Protein AF-A0A5E4GBH4-F1 (afdb_monomer_lite)

Secondary structure (DSSP, 8-state):
----PPP-PPPHHHHHHHTT------SSHHHHTT-HHHHHHHHHHHHHHHHHT----

Organism: Prunus dulcis (NCBI:txid3755)

Foldseek 3Di:
DDDPPDDDDDDPVNVCVVVVVPPPDDPDPVRLVVDPVSVVVVVVVVVVCVVVVVDDD

Radius of gyration: 20.77 Å; chains: 1; bounding box: 32×45×57 Å

Structure (mmCIF, N/CA/C/O backbone):
data_AF-A0A5E4GBH4-F1
#
_entry.id   AF-A0A5E4GBH4-F1
#
loop_
_atom_site.group_PDB
_atom_site.id
_atom_site.type_symbol
_atom_site.label_atom_id
_atom_site.label_alt_id
_atom_site.label_comp_id
_atom_site.label_asym_id
_atom_site.label_entity_id
_atom_site.label_seq_id
_atom_site.pdbx_PDB_ins_code
_atom_site.Cartn_x
_atom_site.Cartn_y
_atom_site.Cartn_z
_atom_site.occupancy
_atom_site.B_iso_or_equiv
_atom_site.auth_seq_id
_atom_site.auth_comp_id
_atom_site.auth_asym_id
_atom_site.auth_atom_id
_atom_site.pdbx_PDB_model_num
ATOM 1 N N . ASP A 1 1 ? 14.659 -35.775 -33.400 1.00 71.19 1 ASP A N 1
ATOM 2 C CA . ASP A 1 1 ? 15.604 -34.649 -33.466 1.00 71.19 1 ASP A CA 1
ATOM 3 C C . ASP A 1 1 ? 15.395 -33.708 -32.302 1.00 71.19 1 ASP A C 1
ATOM 5 O O . ASP A 1 1 ? 14.259 -33.356 -32.011 1.00 71.19 1 ASP A O 1
ATOM 9 N N . VAL A 1 2 ? 16.473 -33.393 -31.586 1.00 78.06 2 VAL A N 1
ATOM 10 C CA . VAL A 1 2 ? 16.469 -32.396 -30.510 1.00 78.06 2 VAL A CA 1
ATOM 11 C C . VAL A 1 2 ? 16.638 -31.032 -31.167 1.00 78.06 2 VAL A C 1
ATOM 13 O O . VAL A 1 2 ? 17.558 -30.842 -31.957 1.00 78.06 2 VAL A O 1
ATOM 16 N N . ASP A 1 3 ? 15.731 -30.103 -30.881 1.00 79.12 3 ASP A N 1
ATOM 17 C CA . ASP A 1 3 ? 15.819 -28.742 -31.403 1.00 79.12 3 ASP A CA 1
ATOM 18 C C . ASP A 1 3 ? 16.999 -28.006 -30.749 1.00 79.12 3 ASP A C 1
ATOM 20 O O . ASP A 1 3 ? 17.049 -27.834 -29.530 1.00 79.12 3 ASP A O 1
ATOM 24 N N . HIS A 1 4 ? 17.968 -27.606 -31.573 1.00 82.19 4 HIS A N 1
ATOM 25 C CA . HIS A 1 4 ? 19.172 -26.881 -31.163 1.00 82.19 4 HIS A CA 1
ATOM 26 C C . HIS A 1 4 ? 19.035 -25.360 -31.313 1.00 82.19 4 HIS A C 1
ATOM 28 O O . HIS A 1 4 ? 20.031 -24.642 -31.204 1.00 82.19 4 HIS A O 1
ATOM 34 N N . THR A 1 5 ? 17.830 -24.849 -31.578 1.00 83.38 5 THR A N 1
ATOM 35 C CA . THR A 1 5 ? 17.588 -23.409 -31.677 1.00 83.38 5 THR A CA 1
ATOM 36 C C . THR A 1 5 ? 17.945 -22.730 -30.349 1.00 83.38 5 THR A C 1
ATOM 38 O O . THR A 1 5 ? 17.372 -23.076 -29.313 1.00 83.38 5 THR A O 1
ATOM 41 N N . PRO A 1 6 ? 18.877 -21.756 -30.333 1.00 76.69 6 PRO A N 1
ATOM 42 C CA . PRO A 1 6 ? 19.234 -21.053 -29.110 1.00 76.69 6 PRO A CA 1
ATOM 43 C C . PRO A 1 6 ? 18.013 -20.341 -28.529 1.00 76.69 6 PRO A C 1
ATOM 45 O O . PRO A 1 6 ? 17.398 -19.493 -29.183 1.00 76.69 6 PRO A O 1
ATOM 48 N N . LEU A 1 7 ? 17.667 -20.673 -27.286 1.00 75.94 7 LEU A N 1
ATOM 49 C CA . LEU A 1 7 ? 16.618 -19.968 -26.564 1.00 75.94 7 LEU A CA 1
ATOM 50 C C . LEU A 1 7 ? 17.059 -18.516 -26.363 1.00 75.94 7 LEU A C 1
ATOM 52 O O . LEU A 1 7 ? 18.137 -18.240 -25.833 1.00 75.94 7 LEU A O 1
ATOM 56 N N . LYS A 1 8 ? 16.225 -17.567 -26.797 1.00 79.88 8 LYS A N 1
ATOM 57 C CA . LYS A 1 8 ? 16.433 -16.152 -26.486 1.00 79.88 8 LYS A CA 1
ATOM 58 C C . LYS A 1 8 ? 16.153 -15.950 -24.999 1.00 79.88 8 LYS A C 1
ATOM 60 O O . LYS A 1 8 ? 14.995 -15.953 -24.583 1.00 79.88 8 LYS A O 1
ATOM 65 N N . TYR A 1 9 ? 17.203 -15.786 -24.206 1.00 80.50 9 TYR A N 1
ATOM 66 C CA . TYR A 1 9 ? 17.071 -15.422 -22.800 1.00 80.50 9 TYR A CA 1
ATOM 67 C C . TYR A 1 9 ? 16.726 -13.938 -22.695 1.00 80.50 9 TYR A C 1
ATOM 69 O O . TYR A 1 9 ? 17.394 -13.095 -23.292 1.00 80.50 9 TYR A O 1
ATOM 77 N N . LYS A 1 10 ? 15.661 -13.628 -21.954 1.00 81.12 10 LYS A N 1
ATOM 78 C CA . LYS A 1 10 ? 15.371 -12.255 -21.531 1.00 81.12 10 LYS A CA 1
ATOM 79 C C . LYS A 1 10 ? 16.301 -11.897 -20.384 1.00 81.12 10 LYS A C 1
ATOM 81 O O . LYS A 1 10 ? 16.649 -12.768 -19.583 1.00 81.12 10 LYS A O 1
ATOM 86 N N . SER A 1 11 ? 16.683 -10.630 -20.291 1.00 85.19 11 SER A N 1
ATOM 87 C CA . SER A 1 11 ? 17.433 -10.183 -19.122 1.00 85.19 11 SER A CA 1
ATOM 88 C C . SER A 1 11 ? 16.540 -10.227 -17.880 1.00 85.19 11 SER A C 1
ATOM 90 O O . SER A 1 11 ? 15.320 -10.073 -17.958 1.00 85.19 11 SER A O 1
ATOM 92 N N . ILE A 1 12 ? 17.153 -10.417 -16.713 1.00 80.50 12 ILE A N 1
ATOM 93 C CA . ILE A 1 12 ? 16.438 -10.345 -15.434 1.00 80.50 12 ILE A CA 1
ATOM 94 C C . ILE A 1 12 ? 15.769 -8.968 -15.260 1.00 80.50 12 ILE A C 1
ATOM 96 O O . ILE A 1 12 ? 14.641 -8.898 -14.782 1.00 80.50 12 ILE A O 1
ATOM 100 N N . ALA A 1 13 ? 16.404 -7.892 -15.736 1.00 79.81 13 ALA A N 1
ATOM 101 C CA . ALA A 1 13 ? 15.827 -6.549 -15.725 1.00 79.81 13 ALA A CA 1
ATOM 102 C C . ALA A 1 13 ? 14.540 -6.453 -16.568 1.00 79.81 13 ALA A C 1
ATOM 104 O O . ALA A 1 13 ? 13.526 -5.970 -16.077 1.00 79.81 13 ALA A O 1
ATOM 105 N N . GLU A 1 14 ? 14.542 -6.994 -17.794 1.00 80.75 14 GLU A N 1
ATOM 106 C CA . GLU A 1 14 ? 13.346 -7.042 -18.658 1.00 80.75 14 GLU A CA 1
ATOM 107 C C . GLU A 1 14 ? 12.206 -7.866 -18.042 1.00 80.75 14 GLU A C 1
ATOM 109 O O . GLU A 1 14 ? 11.033 -7.635 -18.342 1.00 80.75 14 GLU A O 1
ATOM 114 N N . ILE A 1 15 ? 12.536 -8.873 -17.228 1.00 82.31 15 ILE A N 1
ATOM 115 C CA . ILE A 1 15 ? 11.550 -9.675 -16.500 1.00 82.31 15 ILE A CA 1
ATOM 116 C C . ILE A 1 15 ? 10.960 -8.852 -15.353 1.00 82.31 15 ILE A C 1
ATOM 118 O O . ILE A 1 15 ? 9.739 -8.779 -15.244 1.00 82.31 15 ILE A O 1
ATOM 122 N N . TYR A 1 16 ? 11.793 -8.194 -14.541 1.00 76.81 16 TYR A N 1
ATOM 123 C CA . TYR A 1 16 ? 11.323 -7.370 -13.424 1.00 76.81 16 TYR A CA 1
ATOM 124 C C . TYR A 1 16 ? 10.453 -6.195 -13.870 1.00 76.81 16 TYR A C 1
ATOM 126 O O . TYR A 1 16 ? 9.402 -5.965 -13.271 1.00 76.81 16 TYR A O 1
ATOM 134 N N . GLU A 1 17 ? 10.839 -5.521 -14.955 1.00 75.00 17 GLU A N 1
ATOM 135 C CA . GLU A 1 17 ? 10.063 -4.432 -15.550 1.00 75.00 17 GLU A CA 1
ATOM 136 C C . GLU A 1 17 ? 8.682 -4.921 -16.014 1.00 75.00 17 GLU A C 1
ATOM 138 O O . GLU A 1 17 ? 7.661 -4.318 -15.692 1.00 75.00 17 GLU A O 1
ATOM 143 N N . LYS A 1 18 ? 8.615 -6.070 -16.703 1.00 75.94 18 LYS A N 1
ATOM 144 C CA . LYS A 1 18 ? 7.342 -6.641 -17.182 1.00 75.94 18 LYS A CA 1
ATOM 145 C C . LYS A 1 18 ? 6.465 -7.207 -16.077 1.00 75.94 18 LYS A C 1
ATOM 147 O O . LYS A 1 18 ? 5.247 -7.234 -16.227 1.00 75.94 18 LYS A O 1
ATOM 152 N N . CYS A 1 19 ? 7.069 -7.701 -15.005 1.00 68.25 19 CYS A N 1
ATOM 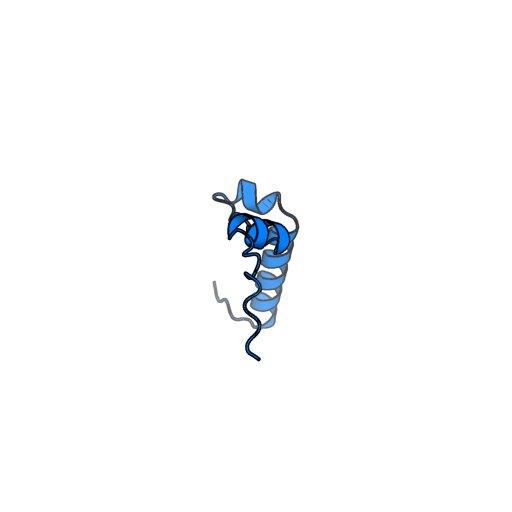153 C CA . CYS A 1 19 ? 6.337 -8.253 -13.876 1.00 68.25 19 CYS A CA 1
ATOM 154 C C . CYS A 1 19 ? 5.850 -7.179 -12.899 1.00 68.25 19 CYS A C 1
ATOM 156 O O . CYS A 1 19 ? 5.212 -7.545 -11.917 1.00 68.25 19 CYS A O 1
ATOM 158 N N . ASN A 1 20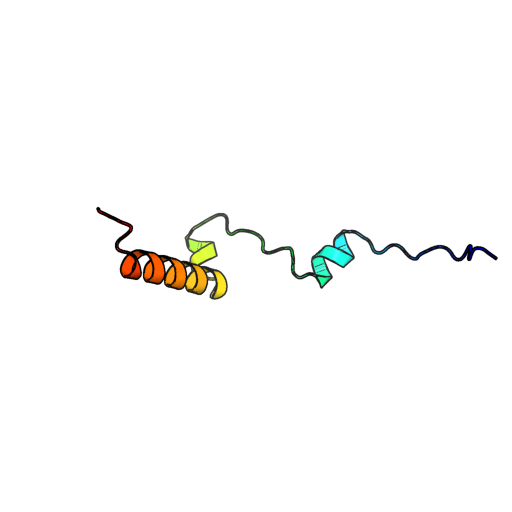 ? 6.155 -5.892 -13.136 1.00 62.44 20 ASN A N 1
ATOM 159 C CA . ASN A 1 20 ? 5.871 -4.804 -12.196 1.00 62.44 20 ASN A CA 1
ATOM 160 C C . ASN A 1 20 ? 6.351 -5.150 -10.769 1.00 62.44 20 ASN A C 1
ATOM 162 O O . ASN A 1 20 ? 5.751 -4.748 -9.776 1.00 62.44 20 ASN A O 1
ATOM 166 N N . MET A 1 21 ? 7.403 -5.977 -10.682 1.00 61.03 21 MET A N 1
ATOM 167 C CA . MET A 1 21 ? 7.819 -6.656 -9.449 1.00 61.03 21 MET A CA 1
ATOM 168 C C . MET A 1 21 ? 8.698 -5.755 -8.579 1.00 61.03 21 MET A C 1
ATOM 170 O O . MET A 1 21 ? 9.021 -6.103 -7.450 1.00 61.03 21 MET A O 1
ATOM 174 N N . CYS A 1 22 ? 9.082 -4.590 -9.100 1.00 58.38 22 CYS A N 1
ATOM 175 C CA . CYS A 1 22 ? 9.772 -3.551 -8.356 1.00 58.38 22 CYS A CA 1
ATOM 176 C C . CYS A 1 22 ? 8.743 -2.617 -7.713 1.00 58.38 22 CYS A C 1
ATOM 178 O O . CYS A 1 22 ? 8.655 -1.445 -8.074 1.00 58.38 22 CYS A O 1
ATOM 180 N N . ILE A 1 23 ? 7.963 -3.132 -6.759 1.00 66.25 23 ILE A N 1
ATOM 181 C CA . ILE A 1 23 ? 7.414 -2.252 -5.727 1.00 66.25 23 ILE A CA 1
ATOM 182 C C . ILE A 1 23 ? 8.628 -1.873 -4.886 1.00 66.25 23 ILE A C 1
ATOM 184 O O . ILE A 1 23 ? 9.122 -2.676 -4.100 1.00 66.25 23 ILE A O 1
ATOM 188 N N . ILE A 1 24 ? 9.193 -0.702 -5.163 1.00 76.00 24 ILE A N 1
ATOM 189 C CA . ILE A 1 24 ? 10.233 -0.136 -4.312 1.00 76.00 24 ILE A CA 1
ATOM 190 C C . ILE A 1 24 ? 9.537 0.174 -2.992 1.00 76.00 24 ILE A C 1
ATOM 192 O O . ILE A 1 24 ? 8.583 0.956 -2.971 1.00 76.00 24 ILE A O 1
ATOM 196 N N . GLU A 1 25 ? 9.949 -0.503 -1.925 1.00 82.31 25 GLU A N 1
ATOM 197 C CA . GLU A 1 25 ? 9.396 -0.234 -0.605 1.00 82.31 25 GLU A CA 1
ATOM 198 C C . GLU A 1 25 ? 9.714 1.217 -0.215 1.00 82.31 25 GLU A C 1
ATOM 200 O O . GLU A 1 25 ? 10.852 1.660 -0.397 1.00 82.31 25 GLU A O 1
ATOM 205 N N . PRO A 1 26 ? 8.722 1.975 0.277 1.00 86.75 26 PRO A N 1
ATOM 206 C CA . PRO A 1 26 ? 8.954 3.317 0.782 1.00 86.75 26 PRO A CA 1
ATOM 207 C C . PRO A 1 26 ? 9.859 3.251 2.016 1.00 86.75 26 PRO A C 1
ATOM 209 O O . PRO A 1 26 ? 9.657 2.420 2.902 1.00 86.75 26 PRO A O 1
ATOM 212 N N . GLU A 1 27 ? 10.839 4.147 2.103 1.00 92.38 27 GLU A N 1
ATOM 213 C CA . GLU A 1 27 ? 11.800 4.173 3.214 1.00 92.38 27 GLU A CA 1
ATOM 214 C C . GLU A 1 27 ? 11.294 5.026 4.389 1.00 92.38 27 GLU A C 1
ATOM 216 O O . GLU A 1 27 ? 11.889 5.052 5.469 1.00 92.38 27 GLU A O 1
ATOM 221 N N . SER A 1 28 ? 10.176 5.727 4.192 1.00 93.31 28 SER A N 1
ATOM 222 C CA . SER A 1 28 ? 9.540 6.578 5.192 1.00 93.31 28 SER A CA 1
ATOM 223 C C . SER A 1 28 ? 8.018 6.486 5.147 1.00 93.31 28 SER A C 1
ATOM 225 O O . SER A 1 28 ? 7.408 6.186 4.115 1.00 93.31 28 SER A O 1
ATOM 227 N N . PHE A 1 29 ? 7.385 6.811 6.275 1.00 90.88 29 PHE A N 1
ATOM 228 C CA . PHE A 1 29 ? 5.932 6.934 6.342 1.00 90.88 29 PHE A CA 1
ATOM 229 C C . PHE A 1 29 ? 5.419 7.985 5.350 1.00 90.88 29 PHE A C 1
ATOM 231 O O . PHE A 1 29 ? 4.412 7.767 4.686 1.00 90.88 29 PHE A O 1
ATOM 238 N N . GLU A 1 30 ? 6.118 9.112 5.207 1.00 95.62 30 GLU A N 1
ATOM 239 C CA . GLU A 1 30 ? 5.739 10.200 4.308 1.00 95.62 30 GLU A CA 1
ATOM 240 C C . GLU A 1 30 ? 5.744 9.785 2.834 1.00 95.62 30 GLU A C 1
ATOM 242 O O . GLU A 1 30 ? 4.975 10.331 2.041 1.00 95.62 30 GLU A O 1
ATOM 247 N N . GLU A 1 31 ? 6.619 8.858 2.448 1.00 92.12 31 GLU A N 1
ATOM 248 C CA . GLU A 1 31 ? 6.628 8.259 1.113 1.00 92.12 31 GLU A CA 1
ATOM 249 C C . GLU A 1 31 ? 5.485 7.260 0.956 1.00 92.12 31 GLU A C 1
ATOM 251 O O . GLU A 1 31 ? 4.708 7.378 0.009 1.00 92.12 31 G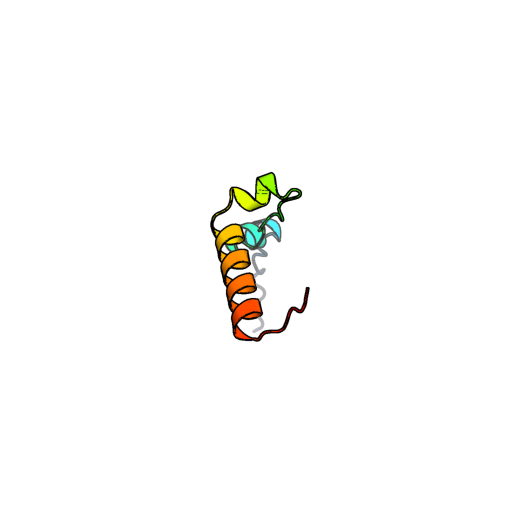LU A O 1
ATOM 256 N N . ALA A 1 32 ? 5.322 6.348 1.918 1.00 91.38 32 ALA A N 1
ATOM 257 C CA . ALA A 1 32 ? 4.260 5.345 1.904 1.00 91.38 32 ALA A CA 1
ATOM 258 C C . ALA A 1 32 ? 2.863 5.985 1.858 1.00 91.38 32 ALA A C 1
ATOM 260 O O . ALA A 1 32 ? 2.006 5.586 1.074 1.00 91.38 32 ALA A O 1
ATOM 261 N N . ALA A 1 33 ? 2.640 7.036 2.648 1.00 92.69 33 ALA A N 1
ATOM 262 C CA . ALA A 1 33 ? 1.358 7.727 2.758 1.00 92.69 33 ALA A CA 1
ATOM 263 C C . ALA A 1 33 ? 0.948 8.474 1.474 1.00 92.69 33 ALA A C 1
ATOM 265 O O . ALA A 1 33 ? -0.216 8.858 1.325 1.00 92.69 33 ALA A O 1
ATOM 266 N N . LYS A 1 34 ? 1.876 8.697 0.534 1.00 91.94 34 LYS A N 1
ATOM 267 C CA . LYS A 1 34 ? 1.568 9.294 -0.777 1.00 91.94 34 LYS A CA 1
ATOM 268 C C . LYS A 1 34 ? 1.070 8.267 -1.790 1.00 91.94 34 LYS A C 1
ATOM 270 O O . LYS A 1 34 ? 0.460 8.672 -2.776 1.00 91.94 34 LYS A O 1
ATOM 275 N N . ASP A 1 35 ? 1.298 6.979 -1.555 1.00 89.44 35 ASP A N 1
ATOM 276 C CA . ASP A 1 35 ? 0.878 5.901 -2.444 1.00 89.44 35 ASP A CA 1
ATOM 277 C C . ASP A 1 35 ? -0.493 5.353 -2.021 1.00 89.44 35 ASP A C 1
ATOM 279 O O . ASP A 1 35 ? -0.721 4.965 -0.871 1.00 89.44 35 ASP A O 1
ATOM 283 N N . ASP A 1 36 ? -1.439 5.338 -2.960 1.00 91.56 36 ASP A N 1
ATOM 284 C CA . ASP A 1 36 ? -2.802 4.861 -2.718 1.00 91.56 36 ASP A CA 1
ATOM 285 C C . ASP A 1 36 ? -2.863 3.360 -2.408 1.00 91.56 36 ASP A C 1
ATOM 287 O O . ASP A 1 36 ? -3.706 2.933 -1.620 1.00 91.56 36 ASP A O 1
ATOM 291 N N . SER A 1 37 ? -1.950 2.566 -2.967 1.00 89.44 37 SER A N 1
ATOM 292 C CA . SER A 1 37 ? -1.858 1.124 -2.728 1.00 89.44 37 SER A CA 1
ATOM 293 C C . SER A 1 37 ? -1.434 0.842 -1.291 1.00 89.44 37 SER A C 1
ATOM 295 O O . SER A 1 37 ? -2.040 0.006 -0.622 1.00 89.44 37 SER A O 1
ATOM 297 N N . TRP A 1 38 ? -0.435 1.577 -0.793 1.00 90.94 38 TRP A N 1
ATOM 298 C CA . TRP A 1 38 ? 0.035 1.455 0.588 1.00 90.94 38 TRP A CA 1
ATOM 299 C C . TRP A 1 38 ? -1.018 1.927 1.591 1.00 90.94 38 TRP A C 1
ATOM 301 O O . TRP A 1 38 ? -1.280 1.230 2.572 1.00 90.94 38 TRP A O 1
ATOM 311 N N . LYS A 1 39 ? -1.694 3.052 1.318 1.00 93.31 39 LYS A N 1
ATOM 312 C CA . LYS A 1 39 ? -2.835 3.498 2.135 1.00 93.31 39 LYS A CA 1
ATOM 313 C C . LYS A 1 39 ? -3.934 2.443 2.186 1.00 93.31 39 LYS A C 1
ATOM 315 O O . LYS A 1 39 ? -4.410 2.114 3.269 1.00 93.31 39 LYS A O 1
ATOM 320 N N . LYS A 1 40 ? -4.295 1.876 1.031 1.00 93.62 40 LYS A N 1
ATOM 321 C CA . LYS A 1 40 ? -5.346 0.864 0.956 1.00 93.62 40 LYS A CA 1
ATOM 322 C C . LYS A 1 40 ? -4.984 -0.403 1.733 1.00 93.62 40 LYS A C 1
ATOM 324 O O . LYS A 1 40 ? -5.822 -0.921 2.464 1.00 93.62 40 LYS A O 1
ATOM 329 N N . ALA A 1 41 ? -3.741 -0.867 1.611 1.00 91.69 41 ALA A N 1
ATOM 330 C CA . ALA A 1 41 ? -3.251 -2.017 2.363 1.00 91.69 41 ALA A CA 1
ATOM 331 C C . ALA A 1 41 ? -3.328 -1.784 3.882 1.00 91.69 41 ALA A C 1
ATOM 333 O O . ALA A 1 41 ? -3.785 -2.663 4.611 1.00 91.69 41 ALA A O 1
ATOM 334 N N . MET A 1 42 ? -2.955 -0.589 4.351 1.00 92.69 42 MET A N 1
ATOM 335 C CA . MET A 1 42 ? -3.004 -0.257 5.776 1.00 92.69 42 MET A CA 1
ATOM 336 C C . MET A 1 42 ? -4.441 -0.158 6.309 1.00 92.69 42 MET A C 1
ATOM 338 O O . MET A 1 42 ? -4.729 -0.648 7.399 1.00 92.69 42 MET A O 1
ATOM 342 N N . GLU A 1 43 ? -5.369 0.418 5.540 1.00 94.69 43 GLU A N 1
ATOM 343 C CA . GLU A 1 43 ? -6.799 0.430 5.888 1.00 94.69 43 GLU A CA 1
ATOM 344 C C . GLU A 1 43 ? -7.380 -0.986 6.012 1.00 94.69 43 GLU A C 1
ATOM 346 O O . GLU A 1 43 ? -8.149 -1.268 6.936 1.00 94.69 43 GLU A O 1
ATOM 351 N N . ASP A 1 44 ? -7.012 -1.883 5.094 1.00 93.69 44 ASP A N 1
ATOM 352 C CA . ASP A 1 44 ? -7.468 -3.273 5.110 1.00 93.69 44 ASP A CA 1
ATOM 353 C C . ASP A 1 44 ? -6.918 -4.024 6.334 1.00 93.69 44 ASP A C 1
ATOM 355 O O . ASP A 1 44 ? -7.657 -4.767 6.985 1.00 93.69 44 ASP A O 1
ATOM 359 N N . GLU A 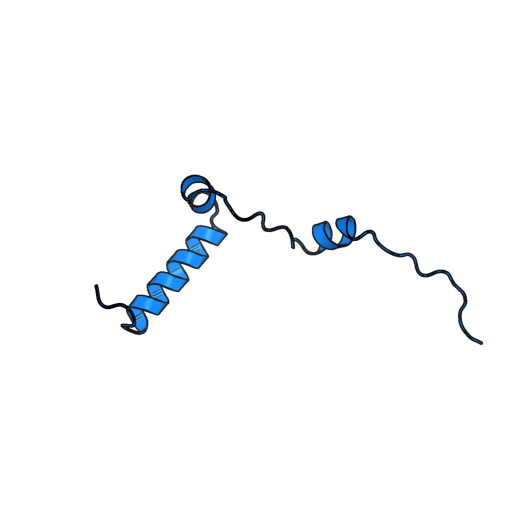1 45 ? -5.655 -3.792 6.701 1.00 91.62 45 GLU A N 1
ATOM 360 C CA . GLU A 1 45 ? -5.049 -4.361 7.907 1.00 91.62 45 GLU A CA 1
ATOM 361 C C . GLU A 1 45 ? -5.750 -3.875 9.185 1.00 91.62 45 GLU A C 1
ATOM 363 O O . GLU A 1 45 ? -6.175 -4.700 9.999 1.00 91.62 45 GLU A O 1
ATOM 368 N N . ILE A 1 46 ? -5.962 -2.560 9.327 1.00 92.81 46 ILE A N 1
ATOM 369 C CA . ILE A 1 46 ? -6.679 -1.967 10.471 1.00 92.81 46 ILE A CA 1
ATOM 370 C C . ILE A 1 46 ? -8.086 -2.562 10.587 1.00 92.81 46 ILE A C 1
ATOM 372 O O . ILE A 1 46 ? -8.480 -3.027 11.657 1.00 92.81 46 ILE A O 1
ATOM 376 N N . THR A 1 47 ? -8.818 -2.633 9.472 1.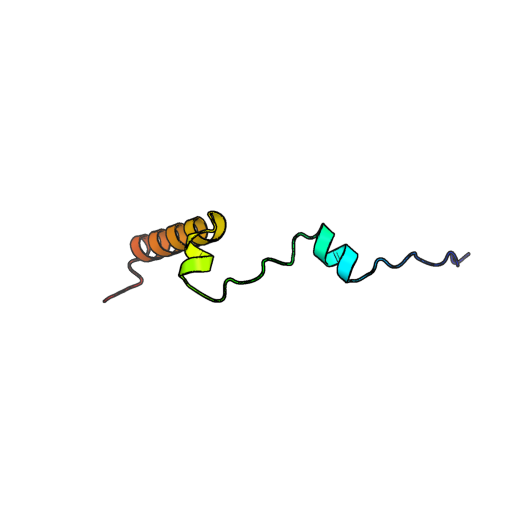00 91.88 47 THR A N 1
ATOM 377 C CA . THR A 1 47 ? -10.173 -3.204 9.435 1.00 91.88 47 THR A CA 1
ATOM 378 C C . THR A 1 47 ? -10.185 -4.653 9.928 1.00 91.88 47 THR A C 1
ATOM 380 O O . THR A 1 47 ? -11.093 -5.077 10.648 1.00 91.88 47 THR A O 1
ATOM 383 N N . MET A 1 48 ? -9.180 -5.444 9.547 1.00 90.88 48 MET A N 1
ATOM 384 C CA . MET A 1 48 ? -9.066 -6.839 9.971 1.00 90.88 48 MET A CA 1
ATOM 385 C C . MET A 1 48 ? -8.724 -6.968 11.457 1.00 90.88 48 MET A C 1
ATOM 387 O O . MET A 1 48 ? -9.253 -7.861 12.121 1.00 90.88 48 MET A O 1
ATOM 391 N N . ILE A 1 49 ? -7.885 -6.077 11.987 1.00 89.94 49 ILE A N 1
ATOM 392 C CA . ILE A 1 49 ? -7.547 -6.031 13.413 1.00 89.94 49 ILE A CA 1
ATOM 393 C C . ILE A 1 49 ? -8.789 -5.719 14.250 1.00 89.94 49 ILE A C 1
ATOM 395 O O . ILE A 1 49 ? -9.078 -6.453 15.199 1.00 89.94 49 ILE A O 1
ATOM 399 N N . GLU A 1 50 ? -9.544 -4.687 13.868 1.00 88.94 50 GLU A N 1
ATOM 400 C CA . GLU A 1 50 ? -10.790 -4.295 14.533 1.00 88.94 50 GLU A CA 1
ATOM 401 C C . GLU A 1 50 ? -11.825 -5.421 14.482 1.00 88.94 50 GLU A C 1
ATOM 403 O O . GLU A 1 50 ? -12.434 -5.771 15.492 1.00 88.94 50 GLU A O 1
ATOM 408 N N . LYS A 1 51 ? -11.989 -6.057 13.316 1.00 89.75 51 LYS A N 1
ATOM 409 C CA . LYS A 1 51 ? -12.936 -7.164 13.139 1.00 89.75 51 LYS A CA 1
ATOM 410 C C . LYS A 1 51 ? -12.614 -8.368 14.025 1.00 89.75 51 LYS A C 1
ATOM 412 O O . LYS A 1 51 ? -13.531 -9.044 14.492 1.00 89.75 51 LYS A O 1
ATOM 417 N N . ASN A 1 52 ? -11.333 -8.663 14.221 1.00 85.94 52 ASN A N 1
ATOM 418 C CA . ASN A 1 52 ? -10.887 -9.848 14.947 1.00 85.94 52 ASN A CA 1
ATOM 419 C C . ASN A 1 52 ? -10.635 -9.585 16.442 1.00 85.94 52 ASN A C 1
ATOM 421 O O . ASN A 1 52 ? -10.304 -10.530 17.155 1.00 85.94 52 ASN A O 1
ATOM 425 N N . ASN A 1 53 ? -10.798 -8.339 16.919 1.00 79.88 53 ASN A N 1
ATOM 426 C CA . ASN A 1 53 ? -10.432 -7.899 18.276 1.00 79.88 53 ASN A CA 1
ATOM 427 C C . ASN A 1 53 ? -9.026 -8.372 18.691 1.00 79.88 53 ASN A C 1
ATOM 429 O O . ASN A 1 53 ? -8.781 -8.701 19.848 1.00 79.88 53 ASN A O 1
ATOM 433 N N . THR A 1 54 ? -8.107 -8.477 17.729 1.00 77.00 54 THR A N 1
ATOM 434 C CA . THR A 1 54 ? -6.787 -9.091 17.954 1.00 77.00 54 THR A CA 1
ATOM 435 C C . THR A 1 54 ? -5.786 -8.148 18.611 1.00 77.00 54 THR A C 1
ATOM 437 O O . THR A 1 54 ? -4.718 -8.600 19.019 1.00 77.00 54 THR A O 1
ATOM 440 N N . TRP A 1 55 ? -6.108 -6.857 18.711 1.00 78.56 55 TRP A N 1
ATOM 441 C CA . TRP A 1 55 ? -5.309 -5.889 19.453 1.00 78.56 55 TRP A CA 1
ATOM 442 C C . TRP A 1 55 ? -6.018 -5.455 20.729 1.00 78.56 55 TRP A C 1
ATOM 444 O O . TRP A 1 55 ? -7.108 -4.889 20.691 1.00 78.56 55 TRP A O 1
ATOM 454 N N . GLU A 1 56 ? -5.337 -5.687 21.847 1.00 67.81 56 GLU A N 1
ATOM 455 C CA . GLU A 1 56 ? -5.550 -4.989 23.108 1.00 67.81 56 GLU A CA 1
ATOM 456 C C . GLU A 1 56 ? -4.447 -3.934 23.241 1.00 67.81 56 GLU A C 1
ATOM 458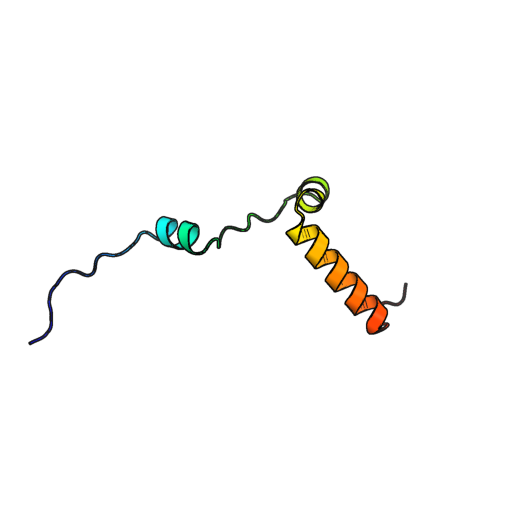 O O . GLU A 1 56 ? -3.288 -4.203 22.910 1.00 67.81 56 GLU A O 1
ATOM 463 N N . LEU A 1 57 ? -4.835 -2.727 23.654 1.00 69.06 57 LEU A N 1
ATOM 464 C CA . LEU A 1 57 ? -3.939 -1.583 23.829 1.00 69.06 57 LEU A CA 1
ATOM 465 C C . LEU A 1 57 ? -3.098 -1.709 25.107 1.00 69.06 57 LEU A C 1
ATOM 467 O O . LEU A 1 57 ? -3.683 -2.085 26.150 1.00 69.06 57 LEU A O 1
#

Sequence (57 aa):
DVDHTPLKYKSIAEIYEKCNMCIIEPESFEEAAKDDSWKKAMEDEITMIEKNNTWEL

pLDDT: mean 83.18, std 9.44, range [58.38, 95.62]